Protein AF-A0A7X5Y9R6-F1 (afdb_monomer_lite)

InterPro domains:
  IPR011856 tRNA endonuclease-like domain superfamily [G3DSA:3.40.1350.10] (1-87)
  IPR014883 VRR-NUC domain [PF08774] (9-74)
  IPR014883 VRR-NUC domain [SM00990] (1-77)

Sequence (95 aa):
MSIVAVPNAAKRTQWAAARAKREGMATGFPDLMAIAPGKIAFLEIKTAKGRVSAHQGEWLDRLHAMGFPCGVFRDADSALEFLRHEGFPFFGRLT

Radius of gyration: 14.8 Å; chains: 1; bounding box: 33×39×37 Å

Organism: NCBI:txid298708

Structure (mmCIF, N/CA/C/O backbone):
data_AF-A0A7X5Y9R6-F1
#
_entry.id   AF-A0A7X5Y9R6-F1
#
loop_
_atom_site.group_PDB
_atom_site.id
_atom_site.type_symbol
_atom_site.label_atom_id
_atom_site.label_alt_id
_atom_site.label_comp_id
_atom_site.label_asym_id
_atom_site.label_entity_id
_atom_site.label_seq_id
_atom_site.pdbx_PDB_ins_code
_atom_site.Cartn_x
_atom_site.Cartn_y
_atom_site.Cartn_z
_atom_site.occupancy
_atom_site.B_iso_or_equiv
_atom_site.auth_seq_id
_atom_site.auth_comp_id
_atom_site.auth_asym_id
_atom_site.auth_atom_id
_atom_site.pdbx_PDB_model_num
ATOM 1 N N . MET A 1 1 ? -13.459 -4.651 6.257 1.00 88.06 1 MET A N 1
ATOM 2 C CA . MET A 1 1 ? -12.299 -4.039 5.583 1.00 88.06 1 MET A CA 1
ATOM 3 C C . MET A 1 1 ? -12.585 -3.998 4.093 1.00 88.06 1 MET A C 1
ATOM 5 O O . MET A 1 1 ? -13.225 -4.920 3.602 1.00 88.06 1 MET A O 1
ATOM 9 N N . SER A 1 2 ? -12.106 -2.969 3.404 1.00 91.44 2 SER A N 1
ATOM 10 C CA . SER A 1 2 ? -12.119 -2.867 1.944 1.00 91.44 2 SER A CA 1
ATOM 11 C C . SER A 1 2 ? -10.682 -2.837 1.432 1.00 91.44 2 SER A C 1
ATOM 13 O O . SER A 1 2 ? -9.840 -2.175 2.035 1.00 91.44 2 SER A O 1
ATOM 15 N N . ILE A 1 3 ? -10.409 -3.538 0.332 1.00 91.69 3 ILE A N 1
ATOM 16 C CA . ILE A 1 3 ? -9.143 -3.437 -0.400 1.00 91.69 3 ILE A CA 1
ATOM 17 C C . ILE A 1 3 ? -9.399 -2.593 -1.646 1.00 91.69 3 ILE A C 1
ATOM 19 O O . ILE A 1 3 ? -10.305 -2.896 -2.421 1.00 91.69 3 ILE A O 1
ATOM 23 N N . VAL A 1 4 ? -8.622 -1.531 -1.827 1.00 91.50 4 VAL A N 1
ATOM 24 C CA . VAL A 1 4 ? -8.716 -0.623 -2.973 1.00 91.50 4 VAL A CA 1
ATOM 25 C C . VAL A 1 4 ? -7.426 -0.726 -3.769 1.00 91.50 4 VAL A C 1
ATOM 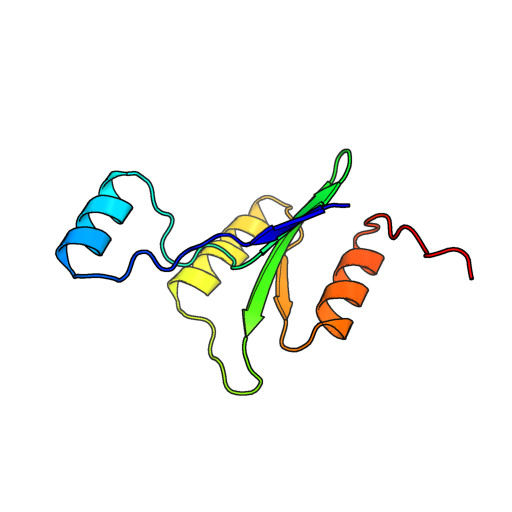27 O O . VAL A 1 4 ? -6.344 -0.552 -3.213 1.00 91.50 4 VAL A O 1
ATOM 30 N N . ALA A 1 5 ? -7.536 -1.006 -5.067 1.00 89.38 5 ALA A N 1
ATOM 31 C CA . ALA A 1 5 ? -6.397 -0.922 -5.969 1.00 89.38 5 ALA A CA 1
ATOM 32 C C . ALA A 1 5 ? -6.133 0.537 -6.341 1.00 89.38 5 ALA A C 1
ATOM 34 O O . ALA A 1 5 ? -7.056 1.254 -6.731 1.00 89.38 5 ALA A O 1
ATOM 35 N N . VAL A 1 6 ? -4.874 0.958 -6.247 1.00 83.00 6 VAL A N 1
ATOM 36 C CA . VAL A 1 6 ? -4.414 2.273 -6.685 1.00 83.00 6 VAL A CA 1
ATOM 37 C C . VAL A 1 6 ? -3.866 2.123 -8.105 1.00 83.00 6 VAL A C 1
ATOM 39 O O . VAL A 1 6 ? -2.795 1.547 -8.305 1.00 83.00 6 VAL A O 1
ATOM 42 N N . PRO A 1 7 ? -4.582 2.596 -9.139 1.00 66.94 7 PRO A N 1
ATOM 43 C CA . PRO A 1 7 ? -4.138 2.446 -10.516 1.00 66.94 7 PRO A CA 1
ATOM 44 C C . PRO A 1 7 ? -2.974 3.405 -10.819 1.00 66.94 7 PRO A C 1
ATOM 46 O O . PRO A 1 7 ? -3.158 4.465 -11.408 1.00 66.94 7 PRO A O 1
ATOM 49 N N . ASN A 1 8 ? -1.742 3.014 -10.484 1.00 63.84 8 ASN A N 1
ATOM 50 C CA . ASN A 1 8 ? -0.531 3.807 -10.754 1.00 63.84 8 ASN A CA 1
ATOM 51 C C . ASN A 1 8 ? -0.035 3.719 -12.215 1.00 63.84 8 ASN A C 1
ATOM 53 O O . ASN A 1 8 ? 1.041 4.210 -12.563 1.00 63.84 8 ASN A O 1
ATOM 57 N N . ALA A 1 9 ? -0.821 3.112 -13.108 1.00 54.78 9 ALA A N 1
ATOM 58 C CA . ALA A 1 9 ? -0.460 2.858 -14.499 1.00 54.78 9 ALA A CA 1
ATOM 59 C C . ALA A 1 9 ? -1.229 3.750 -15.491 1.00 54.78 9 ALA A C 1
ATOM 61 O O . ALA A 1 9 ? -1.841 3.264 -16.438 1.00 54.78 9 ALA A O 1
ATOM 62 N N . ALA A 1 10 ? -1.127 5.075 -15.364 1.00 48.84 10 ALA A N 1
ATOM 63 C CA . ALA A 1 10 ? -1.455 5.983 -16.471 1.00 48.84 10 ALA A CA 1
ATOM 64 C C . ALA A 1 10 ? -0.278 6.095 -17.468 1.00 48.84 10 ALA A C 1
ATOM 66 O O . ALA A 1 10 ? 0.149 7.184 -17.842 1.00 48.84 10 ALA A O 1
ATOM 67 N N . LYS A 1 11 ? 0.295 4.966 -17.907 1.00 50.44 11 LYS A N 1
ATOM 68 C CA . LYS A 1 11 ? 1.344 4.933 -18.942 1.00 50.44 11 LYS A CA 1
ATOM 69 C C . LYS A 1 11 ? 0.742 4.544 -20.291 1.00 50.44 11 LYS A C 1
ATOM 71 O O . LYS A 1 11 ? 1.049 3.488 -20.826 1.00 50.44 11 LYS A O 1
ATOM 76 N N . ARG A 1 12 ? -0.136 5.388 -20.846 1.00 58.12 12 ARG A N 1
ATOM 77 C CA . ARG A 1 12 ? -0.563 5.239 -22.252 1.00 58.12 12 ARG A CA 1
ATOM 78 C C . ARG A 1 12 ? 0.396 5.939 -23.226 1.00 58.12 12 ARG A C 1
ATOM 80 O O . ARG A 1 12 ? 0.583 5.442 -24.325 1.00 58.12 12 ARG A O 1
ATOM 87 N N . THR A 1 13 ? 1.049 7.036 -22.818 1.00 61.94 13 THR A N 1
ATOM 88 C CA . THR A 1 13 ? 2.082 7.775 -23.583 1.00 61.94 13 THR A CA 1
ATOM 89 C C . THR A 1 13 ? 2.989 8.592 -22.642 1.00 61.94 13 THR A C 1
ATOM 91 O O . THR A 1 13 ? 2.622 8.833 -21.489 1.00 61.94 13 THR A O 1
ATOM 94 N N . GLN A 1 14 ? 4.151 9.077 -23.116 1.00 59.75 14 GLN A N 1
ATOM 95 C CA . GLN A 1 14 ? 5.006 10.009 -22.348 1.00 59.75 14 GLN A CA 1
ATOM 96 C C . GLN A 1 14 ? 4.256 11.294 -21.946 1.00 59.75 14 GLN A C 1
ATOM 98 O O . GLN A 1 14 ? 4.445 11.811 -20.845 1.00 59.75 14 GLN A O 1
ATOM 103 N N . TRP A 1 15 ? 3.348 11.774 -22.802 1.00 63.69 15 TRP A N 1
ATOM 104 C CA . TRP A 1 15 ? 2.502 12.934 -22.515 1.00 63.69 15 TRP A CA 1
ATOM 105 C C . TRP A 1 15 ? 1.500 12.661 -21.384 1.00 63.69 15 TRP A C 1
ATOM 107 O O . TRP A 1 15 ? 1.350 13.489 -20.484 1.00 63.69 15 TRP A O 1
ATOM 117 N N . ALA A 1 16 ? 0.871 11.480 -21.378 1.00 67.00 16 ALA A N 1
ATOM 118 C CA . ALA A 1 16 ? -0.024 11.060 -20.300 1.00 67.00 16 ALA A CA 1
ATOM 119 C C . ALA A 1 16 ? 0.715 10.940 -18.957 1.00 67.00 16 ALA A C 1
ATOM 121 O O . ALA A 1 16 ? 0.198 11.386 -17.939 1.00 67.00 16 ALA A O 1
ATOM 122 N N . ALA A 1 17 ? 1.953 10.435 -18.961 1.00 63.59 17 ALA A N 1
ATOM 123 C CA . ALA A 1 17 ? 2.781 10.360 -17.758 1.00 63.59 17 ALA A CA 1
ATOM 124 C C . ALA A 1 17 ? 3.155 11.754 -17.216 1.00 63.59 17 ALA A C 1
ATOM 126 O O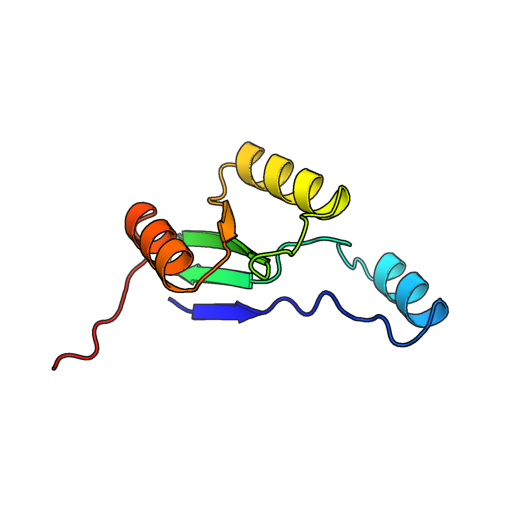 . ALA A 1 17 ? 3.068 11.998 -16.013 1.00 63.59 17 ALA A O 1
ATOM 127 N N . ALA A 1 18 ? 3.522 12.694 -18.096 1.00 65.06 18 ALA A N 1
ATOM 128 C CA . ALA A 1 18 ? 3.829 14.070 -17.705 1.00 65.06 18 ALA A CA 1
ATOM 129 C C . ALA A 1 18 ? 2.596 14.810 -17.160 1.00 65.06 18 ALA A C 1
ATOM 131 O O . ALA A 1 18 ? 2.707 15.579 -16.206 1.00 65.06 18 ALA A O 1
ATOM 132 N N . ARG A 1 19 ? 1.419 14.570 -17.747 1.00 68.12 19 ARG A N 1
ATOM 133 C CA . ARG A 1 19 ? 0.148 15.126 -17.274 1.00 68.12 19 ARG A CA 1
ATOM 134 C C . ARG A 1 19 ? -0.268 14.535 -15.928 1.00 68.12 19 ARG A C 1
ATOM 136 O O . ARG A 1 19 ? -0.522 15.305 -15.013 1.00 68.12 19 ARG A O 1
ATOM 143 N N . ALA A 1 20 ? -0.214 13.212 -15.776 1.00 64.19 20 ALA A N 1
ATOM 144 C CA . ALA A 1 20 ? -0.491 12.536 -14.512 1.00 64.19 20 ALA A CA 1
ATOM 145 C C . ALA A 1 20 ? 0.414 13.062 -13.385 1.00 64.19 20 ALA A C 1
ATOM 147 O O . ALA A 1 20 ? -0.070 13.385 -12.306 1.00 64.19 20 ALA A O 1
ATOM 148 N N . LY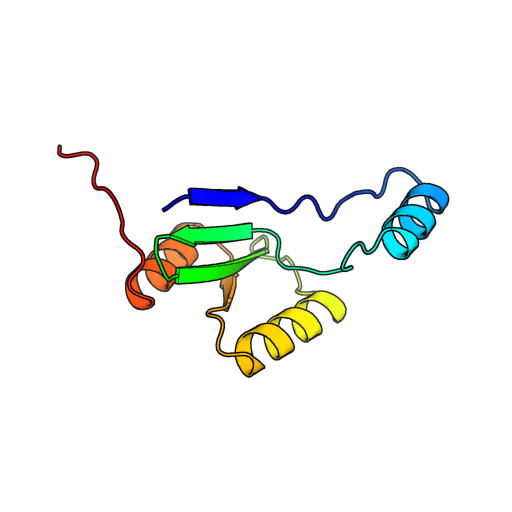S A 1 21 ? 1.717 13.246 -13.646 1.00 63.56 21 LYS A N 1
ATOM 149 C CA . LYS A 1 21 ? 2.651 13.827 -12.666 1.00 63.56 21 LYS A CA 1
ATOM 150 C C . LYS A 1 21 ? 2.263 15.255 -12.252 1.00 63.56 21 LYS A C 1
ATOM 152 O O . LYS A 1 21 ? 2.394 15.593 -11.082 1.00 63.56 21 LYS A O 1
ATOM 157 N N . ARG A 1 22 ? 1.777 16.085 -13.187 1.00 63.38 22 ARG A N 1
ATOM 158 C CA . ARG A 1 22 ? 1.279 17.446 -12.890 1.00 63.38 22 ARG A CA 1
ATOM 159 C C . ARG A 1 22 ? -0.049 17.448 -12.135 1.00 63.38 22 ARG A C 1
ATOM 161 O O . ARG A 1 22 ? -0.283 18.352 -11.348 1.00 63.38 22 ARG A O 1
ATOM 168 N N . GLU A 1 23 ? -0.887 16.443 -12.357 1.00 67.25 23 GLU A N 1
ATOM 169 C CA . GLU A 1 23 ? -2.175 16.259 -11.676 1.00 67.25 23 GLU A CA 1
ATOM 170 C C . GLU A 1 23 ? -2.022 15.580 -10.297 1.00 67.25 23 GLU A C 1
ATOM 172 O O . GLU A 1 23 ? -3.014 15.232 -9.666 1.00 67.25 23 GLU A O 1
ATOM 177 N N . GLY A 1 24 ? -0.787 15.417 -9.803 1.00 60.50 24 GLY A N 1
ATOM 178 C CA . GLY A 1 24 ? -0.509 14.904 -8.459 1.00 60.50 24 GLY A CA 1
ATOM 179 C C . GLY A 1 24 ? -0.328 13.388 -8.373 1.00 60.50 24 GLY A C 1
ATOM 180 O O . GLY A 1 24 ? -0.321 12.845 -7.272 1.00 60.50 24 GLY A O 1
ATOM 181 N N . MET A 1 25 ? -0.151 12.689 -9.503 1.00 67.25 25 MET A N 1
ATOM 182 C CA . MET A 1 25 ? 0.133 11.251 -9.508 1.00 67.25 25 MET A CA 1
ATOM 183 C C . MET A 1 25 ? 1.438 10.962 -8.754 1.00 67.25 25 MET A C 1
ATOM 185 O O . MET A 1 25 ? 2.540 11.285 -9.216 1.00 67.25 25 MET A O 1
ATOM 189 N N . ALA A 1 26 ? 1.309 10.300 -7.608 1.00 72.94 26 ALA A N 1
ATOM 190 C CA . ALA A 1 26 ? 2.421 9.809 -6.814 1.00 72.94 26 ALA A CA 1
ATOM 191 C C . ALA A 1 26 ? 3.080 8.621 -7.531 1.00 72.94 26 ALA A C 1
ATOM 193 O O . ALA A 1 26 ? 2.667 7.471 -7.409 1.00 72.94 26 ALA A O 1
ATOM 194 N N . THR A 1 27 ? 4.117 8.901 -8.326 1.00 80.25 27 THR A N 1
ATOM 195 C CA . THR A 1 27 ? 4.874 7.844 -9.012 1.00 80.25 27 THR A CA 1
ATOM 196 C C . THR A 1 27 ? 5.433 6.865 -7.981 1.00 80.25 27 THR A C 1
ATOM 198 O O . THR A 1 27 ? 6.137 7.280 -7.065 1.00 80.25 27 THR A O 1
ATOM 201 N N . GLY A 1 28 ? 5.133 5.576 -8.150 1.00 85.44 28 GLY A N 1
ATOM 202 C CA . GLY A 1 28 ? 5.603 4.525 -7.249 1.00 85.44 28 GLY A CA 1
ATOM 203 C C . GLY A 1 28 ? 4.824 4.407 -5.939 1.00 85.44 28 GLY A C 1
ATOM 204 O O . GLY A 1 28 ? 5.314 3.738 -5.041 1.00 85.44 28 GLY A O 1
ATOM 205 N N . PHE A 1 29 ? 3.649 5.030 -5.809 1.00 91.56 29 PHE A N 1
ATOM 206 C CA . PHE A 1 29 ? 2.772 4.760 -4.669 1.00 91.56 29 PHE A CA 1
ATOM 207 C C . PHE A 1 29 ? 2.423 3.257 -4.592 1.00 91.56 29 PHE A C 1
ATOM 209 O O . PHE A 1 29 ? 2.397 2.611 -5.644 1.00 91.56 29 PHE A O 1
ATOM 216 N N . PRO A 1 30 ? 2.157 2.693 -3.398 1.00 93.56 30 PRO A N 1
ATOM 217 C CA . PRO A 1 30 ? 1.803 1.282 -3.272 1.00 93.56 30 PRO A CA 1
ATOM 218 C C . PRO A 1 30 ? 0.587 0.882 -4.112 1.00 93.56 30 PRO A C 1
ATOM 220 O O . PRO A 1 30 ? -0.356 1.661 -4.275 1.00 93.56 30 PRO A O 1
ATOM 223 N N . ASP A 1 31 ? 0.618 -0.343 -4.634 1.00 91.38 31 ASP A N 1
ATOM 224 C CA . ASP A 1 31 ? -0.416 -0.873 -5.530 1.00 91.38 31 ASP A CA 1
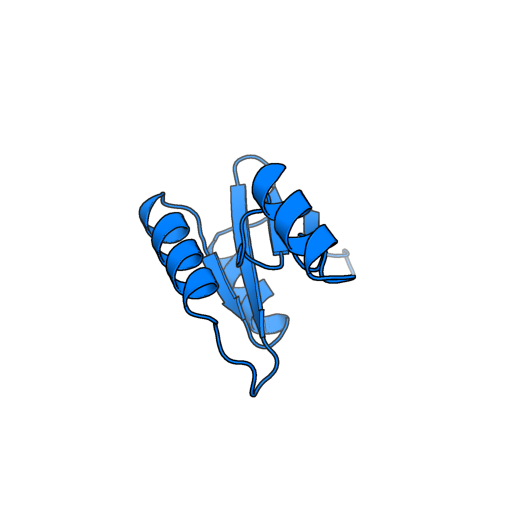ATOM 225 C C . ASP A 1 31 ? -1.802 -0.988 -4.878 1.00 91.38 31 ASP A C 1
ATOM 227 O O . ASP A 1 31 ? -2.816 -0.808 -5.554 1.00 91.38 31 ASP A O 1
ATOM 231 N N . LEU A 1 32 ? -1.870 -1.304 -3.581 1.00 93.56 32 LEU A N 1
ATOM 232 C CA . LEU A 1 32 ? -3.119 -1.531 -2.854 1.00 93.56 32 LEU A CA 1
ATOM 233 C C . LEU A 1 32 ? -3.171 -0.761 -1.530 1.00 93.56 32 LEU A C 1
ATOM 235 O O . LEU A 1 32 ? -2.165 -0.552 -0.851 1.00 93.56 32 LEU A O 1
ATOM 239 N N . MET A 1 33 ? -4.394 -0.432 -1.119 1.00 95.75 33 MET A N 1
ATOM 240 C CA . MET A 1 33 ? -4.720 0.101 0.200 1.00 95.75 33 MET A CA 1
ATOM 241 C C . MET A 1 33 ? -5.749 -0.794 0.886 1.00 95.75 33 MET A C 1
ATOM 243 O O . MET A 1 33 ? -6.804 -1.081 0.319 1.00 95.75 33 MET A O 1
ATOM 247 N N . ALA A 1 34 ? -5.472 -1.194 2.122 1.00 95.94 34 ALA A N 1
ATOM 248 C CA . ALA A 1 34 ? -6.441 -1.829 3.003 1.00 95.94 34 ALA A CA 1
ATOM 249 C C . ALA A 1 34 ? -7.042 -0.780 3.938 1.00 95.94 34 ALA A C 1
ATOM 251 O O . ALA A 1 34 ? -6.311 -0.066 4.619 1.00 95.94 34 ALA A O 1
ATOM 252 N N . ILE A 1 35 ? -8.372 -0.682 3.973 1.00 95.94 35 ILE A N 1
ATOM 253 C CA . ILE A 1 35 ? -9.097 0.343 4.732 1.00 95.94 35 ILE A CA 1
ATOM 254 C C . ILE A 1 35 ? -10.128 -0.326 5.643 1.00 95.94 35 ILE A C 1
ATOM 256 O O . ILE A 1 35 ? -10.938 -1.156 5.216 1.00 95.94 35 ILE A O 1
ATOM 260 N N . ALA A 1 36 ? -10.118 0.043 6.918 1.00 95.44 36 ALA A N 1
ATOM 261 C CA . ALA A 1 36 ? -11.098 -0.365 7.917 1.00 95.44 36 ALA A CA 1
ATOM 262 C C . ALA A 1 36 ? -11.346 0.790 8.909 1.00 95.44 36 ALA A C 1
ATOM 264 O O . ALA A 1 36 ? -10.590 1.762 8.907 1.00 95.44 36 ALA A O 1
ATOM 265 N N . PRO A 1 37 ? -12.394 0.734 9.752 1.00 94.44 37 PRO A N 1
ATOM 266 C CA . PRO A 1 37 ? -12.620 1.767 10.761 1.00 94.44 37 PRO A CA 1
ATOM 267 C C . PRO A 1 37 ? -11.367 2.006 11.615 1.00 94.44 37 PRO A C 1
ATOM 269 O O . PRO A 1 37 ? -10.867 1.084 12.256 1.00 94.44 37 PRO A O 1
ATOM 272 N N . GLY A 1 38 ? -10.837 3.232 11.572 1.00 95.19 38 GLY A N 1
ATOM 273 C CA . GLY A 1 38 ? -9.628 3.630 12.300 1.00 95.19 38 GLY A CA 1
ATOM 274 C C . GLY A 1 38 ? -8.318 2.993 11.820 1.00 95.19 38 GLY A C 1
ATOM 275 O O . GLY A 1 38 ? -7.308 3.150 12.498 1.00 95.19 38 GLY A O 1
ATOM 276 N N . LYS A 1 39 ? -8.306 2.271 10.689 1.00 96.19 39 LYS A N 1
ATOM 277 C CA . LYS A 1 39 ? -7.113 1.574 10.184 1.00 96.19 39 LYS A CA 1
ATOM 278 C C . LYS A 1 39 ? -6.923 1.752 8.686 1.00 96.19 39 LYS A C 1
ATOM 280 O O . LYS A 1 39 ? -7.861 1.623 7.897 1.00 96.19 39 LYS A O 1
ATOM 285 N N . ILE A 1 40 ? -5.675 1.973 8.301 1.00 97.50 40 ILE A N 1
ATOM 286 C CA . ILE A 1 40 ? -5.235 2.023 6.913 1.00 97.50 40 ILE A CA 1
ATOM 287 C C . ILE A 1 40 ? -3.865 1.363 6.800 1.00 97.50 40 ILE A C 1
ATOM 289 O O . ILE A 1 40 ? -3.020 1.566 7.666 1.00 97.50 40 ILE A O 1
ATOM 293 N N . ALA A 1 41 ? -3.671 0.543 5.774 1.00 97.94 41 ALA A N 1
ATOM 294 C CA . ALA A 1 41 ? -2.394 -0.091 5.476 1.00 97.94 41 ALA A CA 1
ATOM 295 C C . ALA A 1 41 ? -2.147 -0.095 3.969 1.00 97.94 41 ALA A C 1
ATOM 297 O O . ALA A 1 41 ? -3.091 -0.080 3.176 1.00 97.94 41 ALA A O 1
ATOM 298 N N . PHE A 1 42 ? -0.877 -0.128 3.581 1.00 97.62 42 PHE A N 1
ATOM 299 C CA . PHE A 1 42 ? -0.450 -0.000 2.191 1.00 97.62 42 PHE A CA 1
ATOM 300 C C . PHE A 1 42 ? 0.342 -1.225 1.752 1.00 97.62 42 PHE A C 1
ATOM 302 O O . PHE A 1 42 ? 1.288 -1.640 2.419 1.00 97.62 42 PHE A O 1
ATOM 309 N N . LEU A 1 43 ? -0.044 -1.819 0.630 1.00 96.88 43 LEU A N 1
ATOM 310 C CA . LEU A 1 43 ? 0.532 -3.073 0.169 1.00 96.88 43 LEU A CA 1
ATOM 311 C C . LEU A 1 43 ? 1.061 -2.893 -1.248 1.00 96.88 43 LEU A C 1
ATOM 313 O O . LEU A 1 43 ? 0.321 -2.551 -2.167 1.00 96.88 43 LEU A O 1
ATOM 317 N N . GLU A 1 44 ? 2.351 -3.146 -1.413 1.00 96.38 44 GLU A N 1
ATOM 318 C CA . GLU A 1 44 ? 3.014 -3.203 -2.709 1.00 96.38 44 GLU A CA 1
ATOM 319 C C . GLU A 1 44 ? 3.088 -4.666 -3.159 1.00 96.38 44 GLU A C 1
ATOM 321 O O . GLU A 1 44 ? 3.668 -5.499 -2.458 1.00 96.38 44 GLU A O 1
ATOM 326 N N . ILE A 1 45 ? 2.517 -5.004 -4.317 1.00 94.62 45 ILE A N 1
ATOM 327 C CA . ILE A 1 45 ? 2.417 -6.398 -4.760 1.00 94.62 45 ILE A CA 1
ATOM 328 C C . ILE A 1 45 ? 3.456 -6.672 -5.841 1.00 94.62 45 ILE A C 1
ATOM 330 O O . ILE A 1 45 ? 3.510 -6.017 -6.881 1.00 94.62 45 ILE A O 1
ATOM 334 N N . LYS A 1 46 ? 4.282 -7.700 -5.640 1.00 94.00 46 LYS A N 1
ATOM 335 C CA . LYS A 1 46 ? 5.286 -8.120 -6.622 1.00 94.00 46 LYS A CA 1
ATOM 336 C C . LYS A 1 46 ? 5.114 -9.574 -7.008 1.00 94.00 46 LYS A C 1
ATOM 338 O O . LYS A 1 46 ? 4.847 -10.433 -6.187 1.00 94.00 46 LYS A O 1
ATOM 343 N N . THR A 1 47 ? 5.384 -9.884 -8.272 1.00 93.75 47 THR A N 1
ATOM 344 C CA . THR A 1 47 ? 5.589 -11.280 -8.684 1.00 93.75 47 THR A CA 1
ATOM 345 C C . THR A 1 47 ? 6.814 -11.859 -7.975 1.00 93.75 47 THR A C 1
ATOM 347 O O . THR A 1 47 ? 7.658 -11.101 -7.500 1.00 93.75 47 THR A O 1
ATOM 350 N N . ALA A 1 48 ? 7.000 -13.181 -7.968 1.00 90.50 48 ALA A N 1
ATOM 351 C CA . ALA A 1 48 ? 8.161 -13.820 -7.330 1.00 90.50 48 ALA A CA 1
ATOM 352 C C . ALA A 1 48 ? 9.523 -13.215 -7.748 1.00 90.50 48 ALA A C 1
ATOM 354 O O . ALA A 1 48 ? 10.423 -13.082 -6.926 1.00 90.50 48 ALA A O 1
ATOM 355 N N . LYS A 1 49 ? 9.659 -12.786 -9.013 1.00 92.62 49 LYS A N 1
ATOM 356 C CA . LYS A 1 49 ? 10.878 -12.154 -9.561 1.00 92.62 49 LYS A CA 1
ATOM 357 C C . LYS A 1 49 ? 10.809 -10.622 -9.632 1.00 92.62 49 LYS A C 1
ATOM 359 O O . LYS A 1 49 ? 11.778 -9.982 -10.036 1.00 92.62 49 LYS A O 1
ATOM 364 N N . GLY A 1 50 ? 9.670 -10.024 -9.281 1.00 91.12 50 GLY A N 1
ATOM 365 C CA . GLY A 1 50 ? 9.450 -8.583 -9.353 1.00 91.12 50 GLY A CA 1
ATOM 366 C C . GLY A 1 50 ? 10.344 -7.827 -8.371 1.00 91.12 50 GLY A C 1
ATOM 367 O O . GLY A 1 50 ? 10.466 -8.212 -7.205 1.00 91.12 50 GLY A O 1
ATOM 368 N N . ARG A 1 51 ? 10.968 -6.745 -8.841 1.00 93.75 51 ARG A N 1
ATOM 369 C CA . ARG A 1 51 ? 11.795 -5.855 -8.018 1.00 93.75 51 ARG A CA 1
ATOM 370 C C . ARG A 1 51 ? 10.992 -4.633 -7.595 1.00 93.75 51 ARG A C 1
ATOM 372 O O . ARG A 1 51 ? 10.204 -4.113 -8.384 1.00 93.75 51 ARG A O 1
ATOM 379 N N . VAL A 1 52 ? 11.219 -4.180 -6.369 1.00 93.25 52 VAL A N 1
ATOM 380 C CA . VAL A 1 52 ? 10.735 -2.885 -5.881 1.00 93.25 52 VAL A CA 1
ATOM 381 C C . VAL A 1 52 ? 11.563 -1.801 -6.566 1.00 93.25 52 VAL A C 1
ATOM 383 O O . VAL A 1 52 ? 12.791 -1.880 -6.583 1.00 93.25 52 VAL A O 1
ATOM 386 N N . SER A 1 53 ? 10.905 -0.836 -7.207 1.00 92.19 53 SER A N 1
ATOM 387 C CA . SER A 1 53 ? 11.609 0.312 -7.793 1.00 92.19 53 SER A CA 1
ATOM 388 C C . SER A 1 53 ? 12.078 1.284 -6.706 1.00 92.19 53 SER A C 1
ATOM 390 O O . SER A 1 53 ? 11.509 1.301 -5.619 1.00 92.19 53 SER A O 1
ATOM 392 N N . ALA A 1 54 ? 13.068 2.132 -7.004 1.00 90.50 54 ALA A N 1
ATOM 393 C CA . ALA A 1 54 ? 13.561 3.134 -6.050 1.00 90.50 54 ALA A CA 1
ATOM 394 C C . ALA A 1 54 ? 12.426 4.013 -5.491 1.00 90.50 54 ALA A C 1
ATOM 396 O O . ALA A 1 54 ? 12.282 4.133 -4.282 1.00 90.50 54 ALA A O 1
ATOM 397 N N . HIS A 1 55 ? 11.546 4.523 -6.360 1.00 89.19 55 HIS A N 1
ATOM 398 C CA . HIS A 1 55 ? 10.402 5.339 -5.937 1.00 89.19 55 HIS A CA 1
ATOM 399 C C . HIS A 1 55 ? 9.386 4.579 -5.076 1.00 89.19 55 HIS A C 1
ATOM 401 O O . HIS A 1 55 ? 8.781 5.174 -4.191 1.00 89.19 55 HIS A O 1
ATOM 407 N N . GLN A 1 56 ? 9.194 3.278 -5.315 1.00 92.62 56 GLN A N 1
ATOM 408 C CA . GLN A 1 56 ? 8.344 2.452 -4.450 1.00 92.62 56 GLN A CA 1
ATOM 409 C C . GLN A 1 56 ? 8.972 2.264 -3.069 1.00 92.62 56 GLN A C 1
ATOM 411 O O . GLN A 1 56 ? 8.272 2.386 -2.069 1.00 92.62 56 GLN A O 1
ATOM 416 N N . GLY A 1 57 ? 10.287 2.034 -3.009 1.00 95.25 57 GLY A N 1
ATOM 417 C CA . GLY A 1 57 ? 11.030 1.984 -1.747 1.00 95.25 57 GLY A CA 1
ATOM 418 C C . GLY A 1 57 ? 10.905 3.288 -0.959 1.00 95.25 57 GLY A C 1
ATOM 419 O O . GLY A 1 57 ? 10.481 3.264 0.188 1.00 95.25 57 GLY A O 1
ATOM 420 N N . GLU A 1 58 ? 11.140 4.432 -1.609 1.00 95.06 58 GLU A N 1
ATOM 421 C CA . GLU A 1 58 ? 10.999 5.759 -0.990 1.00 95.06 58 GLU A CA 1
ATOM 422 C C . GLU A 1 58 ? 9.597 5.997 -0.407 1.00 95.06 58 GLU A C 1
ATOM 424 O O . GLU A 1 58 ? 9.459 6.617 0.648 1.00 95.06 58 GLU A O 1
ATOM 429 N N . TRP A 1 59 ? 8.542 5.529 -1.080 1.00 94.81 59 TRP A N 1
ATOM 430 C CA . TRP A 1 59 ? 7.182 5.624 -0.551 1.00 94.81 59 TRP A CA 1
ATOM 431 C C . TRP A 1 59 ? 6.964 4.735 0.665 1.00 94.81 59 TRP A C 1
ATOM 433 O O . TRP A 1 59 ? 6.374 5.200 1.638 1.00 94.81 59 TRP A O 1
ATOM 443 N N . LEU A 1 60 ? 7.435 3.489 0.627 1.00 96.69 60 LEU A N 1
ATOM 444 C CA . LEU A 1 60 ? 7.320 2.566 1.755 1.00 96.69 60 LEU A CA 1
ATOM 445 C C . LEU A 1 60 ? 8.068 3.097 2.983 1.00 96.69 60 LEU A C 1
ATOM 447 O O . LEU A 1 60 ? 7.493 3.122 4.067 1.00 96.69 60 LEU A O 1
ATOM 451 N N . ASP A 1 61 ? 9.279 3.627 2.805 1.00 97.69 61 ASP A N 1
ATOM 452 C CA . ASP A 1 61 ? 10.052 4.237 3.892 1.00 97.69 61 ASP A CA 1
ATOM 453 C C . ASP A 1 61 ? 9.310 5.432 4.507 1.00 97.69 61 ASP A C 1
ATOM 455 O O . ASP A 1 61 ? 9.223 5.564 5.728 1.00 97.69 61 ASP A O 1
ATOM 459 N N . ARG A 1 62 ? 8.709 6.291 3.670 1.00 97.06 62 ARG A N 1
ATOM 460 C CA . ARG A 1 62 ? 7.897 7.428 4.140 1.00 97.06 62 ARG A CA 1
ATOM 461 C C . ARG A 1 62 ? 6.651 6.975 4.890 1.00 97.06 62 ARG A C 1
ATOM 463 O O . ARG A 1 62 ? 6.338 7.545 5.929 1.00 97.06 62 ARG A O 1
ATOM 470 N N . LEU A 1 63 ? 5.923 5.991 4.366 1.00 97.12 63 LEU A N 1
ATOM 471 C CA . LEU A 1 63 ? 4.711 5.459 4.996 1.00 97.12 63 LEU A CA 1
ATOM 472 C C . LEU A 1 63 ? 5.032 4.842 6.357 1.00 97.12 63 LEU A C 1
ATOM 474 O O . LEU A 1 63 ? 4.367 5.168 7.339 1.00 97.12 63 LEU A O 1
ATOM 478 N N . HIS A 1 64 ? 6.103 4.052 6.420 1.00 97.31 64 HIS A N 1
ATOM 479 C CA . HIS A 1 64 ? 6.612 3.487 7.659 1.00 97.31 64 HIS A CA 1
ATOM 480 C C . HIS A 1 64 ? 6.996 4.584 8.663 1.00 97.31 64 HIS A C 1
ATOM 482 O O . HIS A 1 64 ? 6.568 4.543 9.814 1.00 97.31 64 HIS A O 1
ATOM 488 N N . ALA A 1 65 ? 7.727 5.617 8.227 1.00 97.94 65 ALA A N 1
ATOM 489 C CA . ALA A 1 65 ? 8.105 6.750 9.076 1.00 97.94 65 ALA A CA 1
ATOM 490 C C . ALA A 1 65 ? 6.901 7.570 9.581 1.00 97.94 65 ALA A C 1
ATOM 492 O O . ALA A 1 65 ? 6.963 8.155 10.659 1.00 97.94 65 ALA A O 1
ATOM 493 N N . MET A 1 66 ? 5.795 7.599 8.830 1.00 97.81 66 MET A N 1
ATOM 494 C CA . MET A 1 66 ? 4.529 8.211 9.255 1.00 97.81 66 MET A CA 1
ATOM 495 C C . MET A 1 66 ? 3.703 7.313 10.195 1.00 97.81 66 MET A C 1
ATOM 497 O O . MET A 1 66 ? 2.639 7.728 10.648 1.00 97.81 66 MET A O 1
ATOM 501 N N . GLY A 1 67 ? 4.171 6.098 10.497 1.00 97.69 67 GLY A N 1
ATOM 502 C CA . GLY A 1 67 ? 3.476 5.143 11.360 1.00 97.69 67 GLY A CA 1
ATOM 503 C C . GLY A 1 67 ? 2.363 4.363 10.658 1.00 97.69 67 GLY A C 1
ATO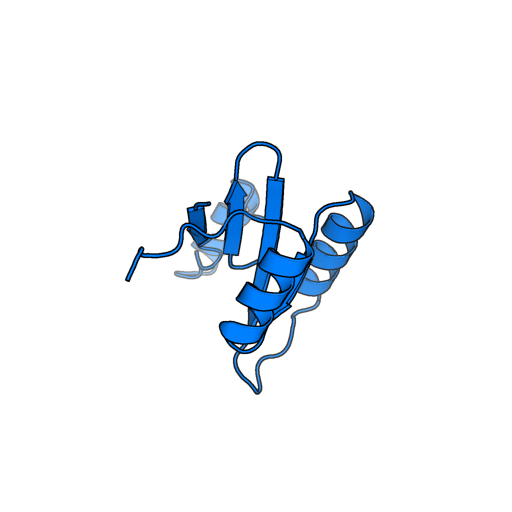M 504 O O . GLY A 1 67 ? 1.545 3.736 11.328 1.00 97.69 67 GLY A O 1
ATOM 505 N N . PHE A 1 68 ? 2.309 4.389 9.323 1.00 98.12 68 PHE A N 1
ATOM 506 C CA . PHE A 1 68 ? 1.368 3.562 8.579 1.00 98.12 68 PHE A CA 1
ATOM 507 C C . PHE A 1 68 ? 1.935 2.154 8.377 1.00 98.12 68 PHE A C 1
ATOM 509 O O . PHE A 1 68 ? 3.058 2.016 7.886 1.00 98.12 68 PHE A O 1
ATOM 516 N N . PRO A 1 69 ? 1.152 1.100 8.657 1.00 98.25 69 PRO A N 1
ATOM 517 C CA . PRO A 1 69 ? 1.538 -0.249 8.290 1.00 98.25 69 PRO A CA 1
ATOM 518 C C . PRO A 1 69 ? 1.686 -0.370 6.771 1.00 98.25 69 PRO A C 1
ATOM 520 O O . PRO A 1 69 ? 0.757 -0.079 6.008 1.00 98.25 69 PRO A O 1
ATOM 523 N N . CYS A 1 70 ? 2.853 -0.814 6.314 1.00 98.31 70 CYS A N 1
ATOM 524 C CA . CYS A 1 70 ? 3.098 -1.057 4.902 1.00 98.31 70 CYS A CA 1
ATOM 525 C C . CYS A 1 70 ? 4.116 -2.168 4.657 1.00 98.31 70 CYS A C 1
ATOM 527 O O . CYS A 1 70 ? 4.972 -2.433 5.501 1.00 98.31 70 CYS A O 1
ATOM 529 N N . GLY A 1 71 ? 4.059 -2.785 3.477 1.00 97.50 71 GLY A N 1
ATOM 530 C CA . GLY A 1 71 ? 4.999 -3.838 3.108 1.00 97.50 71 GLY A CA 1
ATOM 531 C C . GLY A 1 71 ? 4.949 -4.234 1.638 1.00 97.50 71 GLY A C 1
ATOM 532 O O . GLY A 1 71 ? 4.091 -3.784 0.874 1.00 97.50 71 GLY A O 1
ATOM 533 N N . VAL A 1 72 ? 5.895 -5.094 1.261 1.00 97.81 72 VAL A N 1
ATOM 534 C CA . VAL A 1 72 ? 5.984 -5.711 -0.065 1.00 97.81 72 VAL A CA 1
ATOM 535 C C . VAL A 1 72 ? 5.580 -7.169 0.057 1.00 97.81 72 VAL A C 1
ATOM 537 O O . VAL A 1 72 ? 6.184 -7.909 0.831 1.00 97.81 72 VAL A O 1
ATOM 540 N N . PHE A 1 73 ? 4.615 -7.595 -0.749 1.00 97.44 73 PHE A N 1
ATOM 541 C CA . PHE A 1 73 ? 4.046 -8.938 -0.681 1.00 97.44 73 PHE A CA 1
ATOM 542 C C . PHE A 1 73 ? 4.160 -9.641 -2.028 1.00 97.44 73 PHE A C 1
ATOM 544 O O . PHE A 1 73 ? 4.020 -9.019 -3.087 1.00 97.44 73 PHE A O 1
ATOM 551 N N . ARG A 1 74 ? 4.458 -10.943 -1.990 1.00 95.38 74 ARG A N 1
ATOM 552 C CA . ARG A 1 74 ? 4.669 -11.767 -3.195 1.00 95.38 74 ARG A CA 1
ATOM 553 C C . ARG A 1 74 ? 3.578 -12.798 -3.446 1.00 95.38 74 ARG A C 1
ATOM 555 O O . ARG A 1 74 ? 3.560 -13.431 -4.500 1.00 95.38 74 ARG A O 1
ATOM 562 N N . ASP A 1 75 ? 2.659 -12.908 -2.505 1.00 94.50 75 ASP A N 1
ATOM 563 C CA . ASP A 1 75 ? 1.507 -13.786 -2.519 1.00 94.50 75 ASP A CA 1
ATOM 564 C C . ASP A 1 75 ? 0.415 -13.171 -1.635 1.00 94.50 75 ASP A C 1
ATOM 566 O O . ASP A 1 75 ? 0.652 -12.228 -0.873 1.00 94.50 75 ASP A O 1
ATOM 570 N N . ALA A 1 76 ? -0.807 -13.670 -1.794 1.00 92.06 76 ALA A N 1
ATOM 571 C CA . ALA A 1 76 ? -1.946 -13.159 -1.049 1.00 92.06 76 ALA A CA 1
ATOM 572 C C . ALA A 1 76 ? -1.875 -13.544 0.435 1.00 92.06 76 ALA A C 1
ATOM 574 O O . ALA A 1 76 ? -2.297 -12.760 1.279 1.00 92.06 76 ALA A O 1
ATOM 575 N N . ASP A 1 77 ? -1.325 -14.712 0.760 1.00 94.44 77 ASP A N 1
ATOM 576 C CA . ASP A 1 77 ? -1.339 -15.242 2.122 1.00 94.44 77 ASP A CA 1
ATOM 577 C C . ASP A 1 77 ? -0.480 -14.391 3.065 1.00 94.44 77 ASP A C 1
ATOM 579 O O . ASP A 1 77 ? -0.967 -13.979 4.115 1.00 94.44 77 ASP A O 1
ATOM 583 N N . SER A 1 78 ? 0.732 -14.008 2.655 1.00 96.56 78 SER A N 1
ATOM 584 C CA . SER A 1 78 ? 1.602 -13.101 3.419 1.00 96.56 78 SER A CA 1
ATOM 585 C C . SER A 1 78 ? 0.991 -11.710 3.612 1.00 96.56 78 SER A C 1
ATOM 587 O O . SER A 1 78 ? 1.106 -11.122 4.688 1.00 96.56 78 SER A O 1
ATOM 589 N N . ALA A 1 79 ? 0.289 -11.1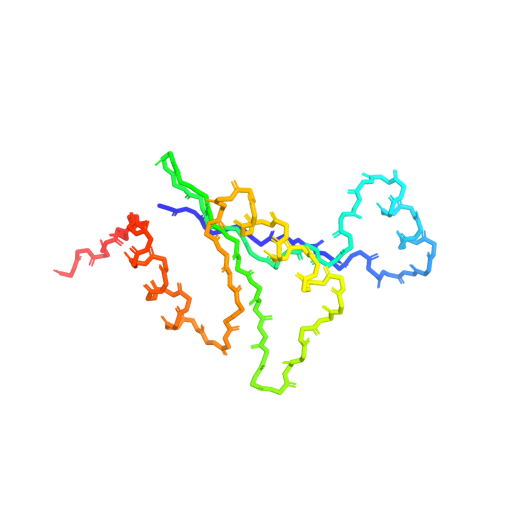86 2.602 1.00 96.12 79 ALA A N 1
ATOM 590 C CA . ALA A 1 79 ? -0.446 -9.925 2.711 1.00 96.12 79 ALA A CA 1
ATOM 591 C C . ALA A 1 79 ? -1.602 -10.022 3.720 1.00 96.12 79 ALA A C 1
ATOM 593 O O . ALA A 1 79 ? -1.819 -9.111 4.522 1.00 96.12 79 ALA A O 1
ATOM 594 N N . LEU A 1 80 ? -2.348 -11.128 3.694 1.00 94.88 80 LEU A N 1
ATOM 595 C CA . LEU A 1 80 ? -3.452 -11.374 4.618 1.00 94.88 80 LEU A CA 1
ATOM 596 C C . LEU A 1 80 ? -2.944 -11.586 6.048 1.00 94.88 80 LEU A C 1
ATOM 598 O O . LEU A 1 80 ? -3.540 -11.047 6.978 1.00 94.88 80 LEU A O 1
ATOM 602 N N . GLU A 1 81 ? -1.853 -12.331 6.230 1.00 96.56 81 GLU A N 1
ATOM 603 C CA . GLU A 1 81 ? -1.206 -12.544 7.526 1.00 96.56 81 GLU A CA 1
ATOM 604 C C . GLU A 1 81 ? -0.718 -11.224 8.128 1.00 96.56 81 GLU A C 1
ATOM 606 O O . GLU A 1 81 ? -1.031 -10.925 9.280 1.00 96.56 81 GLU A O 1
ATOM 611 N N . PHE A 1 82 ? -0.058 -10.384 7.329 1.00 97.62 82 PHE A N 1
ATOM 612 C CA . PHE A 1 82 ? 0.327 -9.037 7.741 1.00 97.62 82 PHE A CA 1
ATOM 613 C C . PHE A 1 82 ? -0.880 -8.214 8.202 1.00 97.62 82 PHE A C 1
ATOM 615 O O . PHE A 1 82 ? -0.887 -7.676 9.303 1.00 97.62 82 PHE A O 1
ATOM 622 N N . LEU A 1 83 ? -1.953 -8.166 7.411 1.00 96.81 83 LEU A N 1
ATOM 623 C CA . LEU A 1 83 ? -3.155 -7.425 7.795 1.00 96.81 83 LEU A CA 1
ATOM 624 C C . LEU A 1 83 ? -3.803 -7.984 9.073 1.00 96.81 83 LEU A C 1
ATOM 626 O O . LEU A 1 83 ? -4.335 -7.212 9.872 1.00 96.81 83 LEU A O 1
ATOM 630 N N . ARG A 1 84 ? -3.746 -9.302 9.305 1.00 95.69 84 ARG A N 1
ATOM 631 C CA . ARG A 1 84 ? -4.191 -9.914 10.570 1.00 95.69 84 ARG A CA 1
ATOM 632 C C . ARG A 1 84 ? -3.324 -9.475 11.743 1.00 95.69 84 ARG A C 1
ATOM 634 O O . ARG A 1 84 ? -3.884 -9.125 12.779 1.00 95.69 84 ARG A O 1
ATOM 641 N N . HIS A 1 85 ? -2.004 -9.462 11.575 1.00 96.81 85 HIS A N 1
ATOM 642 C CA . HIS A 1 85 ? -1.058 -8.988 12.586 1.00 96.81 85 HIS A CA 1
ATOM 643 C C . HIS A 1 85 ? -1.314 -7.521 12.959 1.00 96.81 85 HIS A C 1
ATOM 645 O O . HIS A 1 85 ? -1.419 -7.185 14.134 1.00 96.81 85 HIS A O 1
ATOM 651 N N . GLU A 1 86 ? -1.569 -6.671 11.963 1.00 96.94 86 GLU A N 1
ATOM 652 C CA . GLU A 1 86 ? -1.961 -5.268 12.155 1.00 96.94 86 GLU A CA 1
ATOM 653 C C . GLU A 1 86 ? -3.399 -5.107 12.697 1.00 96.94 86 GLU A C 1
ATOM 655 O O . GLU A 1 86 ? -3.915 -3.999 12.882 1.00 96.94 86 GLU A O 1
ATOM 660 N N . GLY A 1 87 ? -4.088 -6.221 12.963 1.00 95.75 87 GLY A N 1
ATOM 661 C CA . GLY A 1 87 ? -5.411 -6.292 13.569 1.00 95.75 87 GLY A CA 1
ATOM 662 C C . GLY A 1 87 ? -6.530 -5.780 12.666 1.00 95.75 87 GLY A C 1
ATOM 663 O O . GLY A 1 87 ? -7.502 -5.208 13.173 1.00 95.75 87 GLY A O 1
ATOM 664 N N . PHE A 1 88 ? -6.395 -5.886 11.344 1.00 95.62 88 PHE A N 1
ATOM 665 C CA . PHE A 1 88 ? -7.504 -5.591 10.442 1.00 95.62 88 PHE A CA 1
ATOM 666 C C . PHE A 1 88 ? -8.632 -6.612 10.632 1.00 95.62 88 PHE A C 1
ATOM 668 O O . PHE A 1 88 ? -8.373 -7.801 10.821 1.00 95.62 88 PHE A O 1
ATOM 675 N N . PRO A 1 89 ? -9.901 -6.177 10.564 1.00 91.06 89 PRO A N 1
ATOM 676 C CA . PRO A 1 89 ? -11.029 -7.077 10.717 1.00 91.06 89 PRO A CA 1
ATOM 677 C C . PRO A 1 89 ? -11.205 -7.935 9.462 1.00 91.06 89 PRO A C 1
ATOM 679 O O . PRO A 1 89 ? -11.417 -7.418 8.359 1.00 91.06 89 PRO A O 1
ATOM 682 N N . PHE A 1 90 ? -11.204 -9.249 9.659 1.00 83.75 90 PHE A N 1
ATOM 683 C CA . PHE A 1 90 ? -11.598 -10.228 8.656 1.00 83.75 90 PHE A CA 1
ATOM 684 C C . PHE A 1 90 ? -13.015 -10.679 8.971 1.00 83.75 90 PHE A C 1
ATOM 686 O O . PHE A 1 90 ? -13.256 -11.342 9.977 1.00 83.75 90 PHE A O 1
ATOM 693 N N . PHE A 1 91 ? -13.968 -10.305 8.120 1.00 70.75 91 PHE A N 1
ATOM 694 C CA . PHE A 1 91 ? -15.289 -10.909 8.185 1.00 70.75 91 PHE A CA 1
ATOM 695 C C . PHE A 1 91 ? -15.145 -12.327 7.648 1.00 70.75 91 PHE A C 1
ATOM 697 O O . PHE A 1 91 ? -14.970 -12.526 6.445 1.00 70.75 91 PHE A O 1
ATOM 704 N N . GLY A 1 92 ? -15.149 -13.311 8.545 1.00 57.25 92 GLY A N 1
ATOM 705 C CA . GLY A 1 92 ? -15.310 -14.693 8.131 1.00 57.25 92 GLY A CA 1
ATOM 706 C C . GLY A 1 92 ? -16.605 -14.798 7.333 1.00 57.25 92 GLY A C 1
ATOM 707 O O . GLY A 1 92 ? -17.648 -14.310 7.770 1.00 57.25 92 GLY A O 1
ATOM 708 N N . ARG A 1 93 ? -16.563 -15.452 6.170 1.00 45.81 93 ARG A N 1
ATOM 709 C CA . ARG A 1 93 ? -17.754 -16.191 5.756 1.00 45.81 93 ARG A CA 1
ATOM 710 C C . ARG A 1 93 ? -17.974 -17.182 6.894 1.00 45.81 93 ARG A C 1
ATOM 712 O O . ARG A 1 93 ? -17.125 -18.042 7.100 1.00 45.81 93 ARG A O 1
ATOM 719 N N . LEU A 1 94 ? -19.022 -16.970 7.686 1.00 38.31 94 LEU A N 1
ATOM 720 C CA . LEU A 1 94 ? -19.524 -17.997 8.587 1.00 38.31 94 LEU A CA 1
ATOM 721 C C . LEU A 1 94 ? -19.799 -19.213 7.694 1.00 38.31 94 LEU A C 1
ATOM 723 O O . LEU A 1 94 ? -20.674 -19.148 6.830 1.00 38.31 94 LEU A O 1
ATOM 727 N N . THR A 1 95 ? -18.943 -20.227 7.793 1.00 41.84 95 THR A N 1
ATOM 728 C CA . THR A 1 95 ? -19.230 -21.581 7.314 1.00 41.84 95 THR A CA 1
ATOM 729 C C . THR A 1 95 ? -20.177 -22.246 8.285 1.00 41.84 95 THR A C 1
ATOM 731 O O . THR A 1 95 ? -19.919 -22.088 9.502 1.00 41.84 95 THR A O 1
#

Foldseek 3Di:
DDKDFDCLPLPPDPVSVVVCVVVPRQRQFAGIWDDDVVAIAGEHEAAPPGDRDPSVVVNQVVCVVVVHHYDYDHDVVVVVVSCVVVVPDDDDPPD

pLDDT: mean 85.28, std 15.97, range [38.31, 98.31]

Secondary structure (DSSP, 8-state):
-EEEE------S-HHHHHHHHHTT--TT--SEEEEETTEEEEEEE--TTPPPPHHHHHHHHHHHHTT--EEEESSHHHHHHHHHHTT--------